Protein AF-A0A5N5M4X2-F1 (afdb_monomer_lite)

pLDDT: mean 76.55, std 16.46, range [36.75, 93.38]

Foldseek 3Di:
DDDDDPPPPPPPPLVAPPAKKFWDWFQAPVRDIFTWIWHPPDALVCQFPPHLTHTFTDPDDFPDWTAGSVRWIWTWDDVVHWIAIDTPVRHGYWTKDFDWDFSPPHRRDITGIITD

Radius of gyration: 17.81 Å; chains: 1; bounding box: 59×24×52 Å

Secondary structure (DSSP, 8-state):
-----------------SSPEEEEEEE-TTS-EEEEEEETT--HHHHHTTSTT--EEESSSTT-EEE-TTS-EEEEE-TTSS-EEEETTS-EEEEEEEEEEEETTSTTEEEEEEE-

Sequence (116 aa):
MKTAFLVALGACLSGQVLGTIAVGRIEAFNGKTYSAAWLDNLNGNQLCNGQSGAPADWGPGCNTKFKLSNGHEYILRGCGGNLYIENGDGSYNSPCRPASDNINGYCGIHREYICY

Structure (mmCIF, N/CA/C/O backbone):
data_AF-A0A5N5M4X2-F1
#
_entry.id   AF-A0A5N5M4X2-F1
#
loop_
_atom_site.group_PDB
_atom_site.id
_atom_site.type_symbol
_atom_site.label_atom_id
_atom_site.label_alt_id
_atom_site.label_comp_id
_atom_site.label_asym_id
_atom_site.label_entity_id
_atom_site.label_seq_id
_atom_site.pdbx_PDB_ins_code
_atom_site.Cartn_x
_atom_site.Cartn_y
_atom_site.Cartn_z
_atom_site.occupancy
_atom_site.B_iso_or_equiv
_atom_site.auth_seq_id
_atom_site.auth_comp_id
_atom_site.auth_asym_id
_atom_site.auth_atom_id
_atom_site.pdbx_PDB_model_num
ATOM 1 N N . MET A 1 1 ? -45.342 -12.527 36.074 1.00 37.44 1 MET A N 1
ATOM 2 C CA . MET A 1 1 ? -44.616 -11.580 35.201 1.00 37.44 1 MET A CA 1
ATOM 3 C C . MET A 1 1 ? -43.209 -12.124 35.002 1.00 37.44 1 MET A C 1
ATOM 5 O O . MET A 1 1 ? -42.515 -12.295 35.992 1.00 37.44 1 MET A O 1
ATOM 9 N N . LYS A 1 2 ? -42.830 -12.515 33.779 1.00 36.75 2 LYS A N 1
ATOM 10 C CA . LYS A 1 2 ? -41.471 -12.986 33.456 1.00 36.75 2 LYS A CA 1
ATOM 11 C C . LYS A 1 2 ? -40.767 -11.876 32.681 1.00 36.75 2 LYS A C 1
ATOM 13 O O . LYS A 1 2 ? -41.157 -11.576 31.558 1.00 36.75 2 LYS A O 1
ATOM 18 N N . THR A 1 3 ? -39.792 -11.243 33.316 1.00 42.88 3 THR A N 1
ATOM 19 C CA . THR A 1 3 ? -38.969 -10.175 32.746 1.00 42.88 3 THR A CA 1
ATOM 20 C C . THR A 1 3 ? -37.992 -10.793 31.748 1.00 42.88 3 THR A C 1
ATOM 22 O O . THR A 1 3 ? -37.139 -11.589 32.133 1.00 42.88 3 THR A O 1
ATOM 25 N N . ALA A 1 4 ? -38.137 -10.470 30.465 1.00 44.28 4 ALA A N 1
ATOM 26 C CA . ALA A 1 4 ? -37.168 -10.842 29.443 1.00 44.28 4 ALA A CA 1
ATOM 27 C C . ALA A 1 4 ? -36.026 -9.814 29.449 1.00 44.28 4 ALA A C 1
ATOM 29 O O . ALA A 1 4 ? -36.234 -8.645 29.132 1.00 44.28 4 ALA A O 1
ATOM 30 N N . PHE A 1 5 ? -34.829 -10.250 29.840 1.00 41.53 5 PHE A N 1
ATOM 31 C CA . PHE A 1 5 ? -33.592 -9.496 29.658 1.00 41.53 5 PHE A CA 1
ATOM 32 C C . PHE A 1 5 ? -33.176 -9.619 28.186 1.00 41.53 5 PHE A C 1
ATOM 34 O O . PHE A 1 5 ? -32.703 -10.666 27.750 1.00 41.53 5 PHE A O 1
ATOM 41 N N . LEU A 1 6 ? -33.390 -8.560 27.406 1.00 43.88 6 LEU A N 1
ATOM 42 C CA . LEU A 1 6 ? -32.820 -8.419 26.068 1.00 43.88 6 LEU A CA 1
ATOM 43 C C . LEU A 1 6 ? -31.354 -8.005 26.221 1.00 43.88 6 LEU A C 1
ATOM 45 O O . LEU A 1 6 ? -31.044 -6.831 26.402 1.00 43.88 6 LEU A O 1
ATOM 49 N N . VAL A 1 7 ? -30.447 -8.979 26.170 1.00 49.91 7 VAL A N 1
ATOM 50 C CA . VAL A 1 7 ? -29.024 -8.707 25.953 1.00 49.91 7 VAL A CA 1
ATOM 51 C C . VAL A 1 7 ? -28.862 -8.398 24.469 1.00 49.91 7 VAL A C 1
ATOM 53 O O . VAL A 1 7 ? -28.831 -9.299 23.633 1.00 49.91 7 VAL A O 1
ATOM 56 N N . ALA A 1 8 ? -28.806 -7.111 24.135 1.00 51.50 8 ALA A N 1
ATOM 57 C CA . ALA A 1 8 ? -28.350 -6.676 22.827 1.00 51.50 8 ALA A CA 1
ATOM 58 C C . ALA A 1 8 ? -26.856 -7.014 22.716 1.00 51.50 8 ALA A C 1
ATOM 60 O O . ALA A 1 8 ? -26.005 -6.283 23.222 1.00 51.50 8 ALA A O 1
ATOM 61 N N . LEU A 1 9 ? -26.533 -8.143 22.076 1.00 44.66 9 LEU A N 1
ATOM 62 C CA . LEU A 1 9 ? -25.207 -8.349 21.506 1.00 44.66 9 LEU A CA 1
ATOM 63 C C . LEU A 1 9 ? -25.036 -7.305 20.401 1.00 44.66 9 LEU A C 1
ATOM 65 O O . LEU A 1 9 ? -25.465 -7.504 19.266 1.00 44.66 9 LEU A O 1
ATOM 69 N N . GLY A 1 10 ? -24.444 -6.165 20.755 1.00 43.09 10 GLY A N 1
ATOM 70 C CA . GLY A 1 10 ? -23.874 -5.249 19.782 1.00 43.09 10 GLY A CA 1
ATOM 71 C C . GLY A 1 10 ? -22.801 -6.012 19.022 1.00 43.09 10 GLY A C 1
ATOM 72 O O . GLY A 1 10 ? -21.734 -6.290 19.562 1.00 43.09 10 GLY A O 1
ATOM 73 N N . ALA A 1 11 ? -23.124 -6.416 17.796 1.00 47.62 11 ALA A N 1
ATOM 74 C CA . ALA A 1 11 ? -22.157 -6.968 16.874 1.00 47.62 11 ALA A CA 1
ATOM 75 C C . ALA A 1 11 ? -21.031 -5.940 16.724 1.00 47.62 11 ALA A C 1
ATOM 77 O O . ALA A 1 11 ? -21.247 -4.853 16.185 1.00 47.62 11 ALA A O 1
ATOM 78 N N . CYS A 1 12 ? -19.837 -6.275 17.215 1.00 42.69 12 CYS A N 1
ATOM 79 C CA . CYS A 1 12 ? -18.616 -5.673 16.713 1.00 42.69 12 CYS A CA 1
ATOM 80 C C . CYS A 1 12 ? -18.611 -5.937 15.208 1.00 42.69 12 CYS A C 1
ATOM 82 O O . CYS A 1 12 ? -18.235 -7.018 14.760 1.00 42.69 12 CYS A O 1
ATOM 84 N N . LEU A 1 13 ? -19.061 -4.956 14.430 1.00 44.09 13 LEU A N 1
ATOM 85 C CA . LEU A 1 13 ? -18.706 -4.817 13.029 1.00 44.09 13 LEU A CA 1
ATOM 86 C C . LEU A 1 13 ? -17.208 -4.503 13.013 1.00 44.09 13 LEU A C 1
ATOM 88 O O . LEU A 1 13 ? -16.799 -3.367 12.802 1.00 44.09 13 LEU A O 1
ATOM 92 N N . SER A 1 14 ? -16.380 -5.502 13.333 1.00 47.53 14 SER A N 1
ATOM 93 C CA . SER A 1 14 ? -14.969 -5.484 12.988 1.00 47.53 14 SER A CA 1
ATOM 94 C C . SER A 1 14 ? -14.952 -5.322 11.478 1.00 47.53 14 SER A C 1
ATOM 96 O O . SER A 1 14 ? -15.373 -6.244 10.773 1.00 47.53 14 SER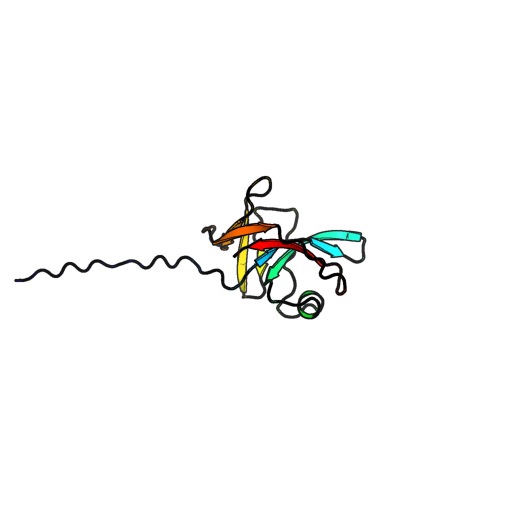 A O 1
ATOM 98 N N . GLY A 1 15 ? -14.604 -4.121 11.009 1.00 47.19 15 GLY A N 1
ATOM 99 C CA . GLY A 1 15 ? -14.515 -3.802 9.592 1.00 47.19 15 GLY A CA 1
ATOM 100 C C . GLY A 1 15 ? -13.675 -4.878 8.932 1.00 47.19 15 GLY A C 1
ATOM 101 O O . GLY A 1 15 ? -12.476 -4.965 9.175 1.00 47.19 15 GLY A O 1
ATOM 102 N N . GLN A 1 16 ? -14.339 -5.773 8.204 1.00 49.19 16 GLN A N 1
ATOM 103 C CA . GLN A 1 16 ? -13.665 -6.880 7.560 1.00 49.19 16 GLN A CA 1
ATOM 104 C C . GLN A 1 16 ? -12.722 -6.290 6.518 1.00 49.19 16 GLN A C 1
ATOM 106 O O . GLN A 1 16 ? -13.086 -5.364 5.790 1.00 49.19 16 GLN A O 1
ATOM 111 N N . VAL A 1 17 ? -11.518 -6.846 6.438 1.00 52.12 17 VAL A N 1
ATOM 112 C CA . VAL A 1 17 ? -10.631 -6.664 5.297 1.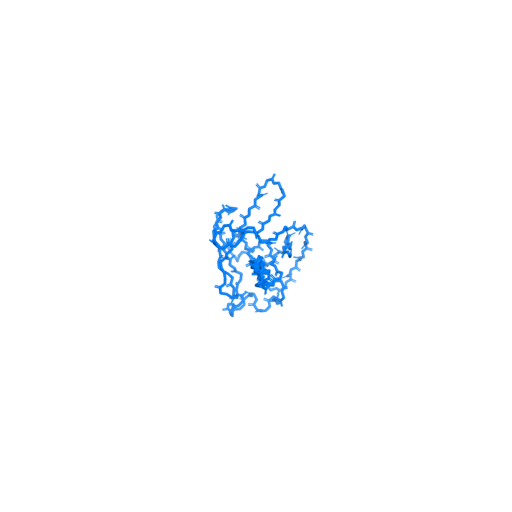00 52.12 17 VAL A CA 1
ATOM 113 C C . VAL A 1 17 ? -11.435 -7.018 4.042 1.00 52.12 17 VAL A C 1
ATOM 115 O O . VAL A 1 17 ? -11.729 -8.185 3.792 1.00 52.12 17 VAL A O 1
ATOM 118 N N . LEU A 1 18 ? -11.826 -6.016 3.249 1.00 66.00 18 LEU A N 1
ATOM 119 C CA . LEU A 1 18 ? -12.560 -6.227 1.990 1.00 66.00 18 LEU A CA 1
ATOM 120 C C . LEU A 1 18 ? -11.673 -6.826 0.877 1.00 66.00 18 LEU A C 1
ATOM 122 O O . LEU A 1 18 ? -12.115 -6.982 -0.258 1.00 66.00 18 LEU A O 1
ATOM 126 N N . GLY A 1 19 ? -10.424 -7.160 1.202 1.00 76.94 19 GLY A N 1
ATOM 127 C CA . GLY A 1 19 ? -9.456 -7.859 0.364 1.00 76.94 19 GLY A CA 1
ATOM 128 C C . GLY A 1 19 ? -8.041 -7.689 0.918 1.00 76.94 19 GLY A C 1
ATOM 129 O O . GLY A 1 19 ? -7.746 -6.665 1.527 1.00 76.94 19 GLY A O 1
ATOM 130 N N . THR A 1 20 ? -7.169 -8.681 0.723 1.00 90.44 20 THR A N 1
ATOM 131 C CA . THR A 1 20 ? -5.754 -8.589 1.116 1.00 90.44 20 THR A CA 1
ATOM 132 C C . THR A 1 20 ? -5.106 -7.375 0.454 1.00 90.44 20 THR A C 1
ATOM 134 O O . THR A 1 20 ? -5.229 -7.186 -0.757 1.00 90.44 20 THR A O 1
ATOM 137 N N . ILE A 1 21 ? -4.421 -6.553 1.246 1.00 90.69 21 ILE A N 1
ATOM 138 C CA . ILE A 1 21 ? -3.756 -5.339 0.768 1.00 90.69 21 ILE A CA 1
ATOM 139 C C . ILE A 1 21 ? -2.273 -5.643 0.603 1.00 90.69 21 ILE A C 1
ATOM 141 O O . ILE A 1 21 ? -1.605 -6.038 1.557 1.00 90.69 21 ILE A O 1
ATOM 145 N N . ALA A 1 22 ? -1.758 -5.447 -0.601 1.00 91.38 22 ALA A N 1
ATOM 146 C CA . ALA A 1 22 ? -0.335 -5.478 -0.879 1.00 91.38 22 ALA A CA 1
ATOM 147 C C . ALA A 1 22 ? 0.259 -4.087 -0.655 1.00 91.38 22 ALA A C 1
ATOM 149 O O . ALA A 1 22 ? -0.331 -3.089 -1.061 1.00 91.38 22 ALA A O 1
ATOM 150 N N . VAL A 1 23 ? 1.431 -4.031 -0.028 1.00 90.38 23 VAL A N 1
ATOM 151 C CA . VAL A 1 23 ? 2.208 -2.805 0.180 1.00 90.38 23 VAL A CA 1
ATOM 152 C C . VAL A 1 23 ? 3.591 -3.012 -0.413 1.00 90.38 23 VAL A C 1
ATOM 154 O O . VAL A 1 23 ? 4.204 -4.071 -0.249 1.00 90.38 23 VAL A O 1
ATOM 157 N N . GLY A 1 24 ? 4.105 -1.994 -1.085 1.00 89.69 24 GLY A N 1
ATOM 158 C CA . GLY A 1 24 ? 5.453 -2.027 -1.617 1.00 89.69 24 GLY A CA 1
ATOM 159 C C . GLY A 1 24 ? 5.811 -0.734 -2.318 1.00 89.69 24 GLY A C 1
ATOM 160 O O . GLY A 1 24 ? 5.507 0.356 -1.824 1.00 89.69 24 GLY A O 1
ATOM 161 N 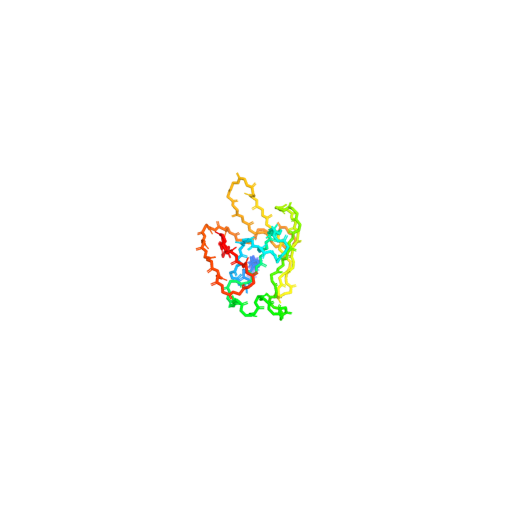N . ARG A 1 25 ? 6.471 -0.858 -3.467 1.00 87.44 25 ARG A N 1
ATOM 162 C CA . ARG A 1 25 ? 7.023 0.278 -4.198 1.00 87.44 25 ARG A CA 1
ATOM 163 C C . ARG A 1 25 ? 6.862 0.166 -5.707 1.00 87.44 25 ARG A C 1
ATOM 165 O O . ARG A 1 25 ? 6.770 -0.931 -6.251 1.00 87.44 25 ARG A O 1
ATOM 172 N N . ILE A 1 26 ? 6.872 1.317 -6.366 1.00 84.62 26 ILE A N 1
ATOM 173 C CA . ILE A 1 26 ? 6.795 1.464 -7.819 1.00 84.62 26 ILE A CA 1
ATOM 174 C C . ILE A 1 26 ? 8.011 2.245 -8.291 1.00 84.62 26 ILE A C 1
ATOM 176 O O . ILE A 1 26 ? 8.248 3.360 -7.827 1.00 84.62 26 ILE A O 1
ATOM 180 N N . GLU A 1 27 ? 8.768 1.665 -9.211 1.00 84.69 27 GLU A N 1
ATOM 181 C CA . GLU A 1 27 ? 9.881 2.295 -9.911 1.00 84.69 27 GLU A CA 1
ATOM 182 C C . GLU A 1 27 ? 9.359 2.936 -11.203 1.00 84.69 27 GLU A C 1
ATOM 184 O O . GLU A 1 27 ? 9.030 2.265 -12.180 1.00 84.69 27 GLU A O 1
ATOM 189 N N . ALA A 1 28 ? 9.242 4.263 -11.202 1.00 75.94 28 ALA A N 1
ATOM 190 C CA . ALA A 1 28 ? 8.786 5.019 -12.358 1.00 75.94 28 ALA A CA 1
ATOM 191 C C . ALA A 1 28 ? 9.886 5.147 -13.426 1.00 75.94 28 ALA A C 1
ATOM 193 O O . ALA A 1 28 ? 11.081 5.134 -13.133 1.00 75.94 28 ALA A O 1
ATOM 194 N N . PHE A 1 29 ? 9.480 5.390 -14.678 1.00 70.12 29 PHE A N 1
ATOM 195 C CA . PHE A 1 29 ? 10.381 5.531 -15.836 1.00 70.12 29 PHE A CA 1
ATOM 196 C C . PHE A 1 29 ? 11.441 6.641 -15.711 1.00 70.12 29 PHE A C 1
ATOM 198 O O . PHE A 1 29 ? 12.426 6.639 -16.442 1.00 70.12 29 PHE A O 1
ATOM 205 N N . ASN A 1 30 ? 11.259 7.594 -14.795 1.00 75.94 30 ASN A N 1
ATOM 206 C CA . ASN A 1 30 ? 12.232 8.646 -14.491 1.00 75.94 30 ASN A CA 1
ATOM 207 C C . ASN A 1 30 ? 13.254 8.239 -13.406 1.00 75.94 30 ASN A C 1
ATOM 209 O O . ASN A 1 30 ? 13.985 9.099 -12.916 1.00 75.94 30 ASN A O 1
ATOM 213 N N . GLY A 1 31 ? 13.273 6.964 -12.999 1.00 74.94 31 GLY A N 1
ATOM 214 C CA . GLY A 1 31 ? 14.143 6.427 -11.951 1.00 74.94 31 GLY A CA 1
ATOM 215 C C . GLY A 1 31 ? 13.705 6.768 -10.524 1.00 74.94 31 GLY A C 1
ATOM 216 O O . GLY A 1 31 ? 14.443 6.483 -9.584 1.00 74.94 31 GLY A O 1
ATOM 217 N N . LYS A 1 32 ? 12.536 7.395 -10.332 1.00 81.00 32 LYS A N 1
ATOM 218 C CA . LYS A 1 32 ? 11.993 7.667 -8.995 1.00 81.00 32 LYS A CA 1
ATOM 219 C C . LYS A 1 32 ? 11.217 6.468 -8.474 1.00 81.00 32 LYS A C 1
ATOM 221 O O . LYS A 1 32 ? 10.446 5.855 -9.206 1.00 81.00 32 LYS A O 1
ATOM 226 N N . THR A 1 33 ? 11.367 6.207 -7.183 1.00 82.38 33 THR A N 1
ATOM 227 C CA . THR A 1 33 ? 10.633 5.159 -6.478 1.00 82.38 33 THR A CA 1
ATOM 228 C C . THR A 1 33 ? 9.579 5.775 -5.565 1.00 82.38 33 THR A C 1
ATOM 230 O O . THR A 1 33 ? 9.872 6.720 -4.830 1.00 82.38 33 THR A O 1
ATOM 233 N N . TYR A 1 34 ? 8.371 5.220 -5.589 1.00 80.69 34 TYR A N 1
ATOM 234 C CA . TYR A 1 34 ? 7.239 5.647 -4.766 1.00 80.69 34 TYR A CA 1
ATOM 235 C C . TYR A 1 34 ? 6.732 4.482 -3.929 1.00 80.69 34 TYR A C 1
ATOM 237 O O . TYR A 1 34 ? 6.717 3.355 -4.415 1.00 80.69 34 TYR A O 1
ATOM 245 N N . SER A 1 35 ? 6.298 4.742 -2.697 1.00 85.94 35 SER A N 1
ATOM 246 C CA . SER A 1 35 ? 5.534 3.759 -1.926 1.00 85.94 35 SER A CA 1
ATOM 247 C C . SER A 1 35 ? 4.117 3.655 -2.479 1.00 85.94 35 SER A C 1
ATOM 249 O O . SER A 1 35 ? 3.523 4.663 -2.863 1.00 85.94 35 SER A O 1
ATOM 251 N N . ALA A 1 36 ? 3.578 2.441 -2.509 1.00 87.62 36 ALA A N 1
ATOM 252 C CA . ALA A 1 36 ? 2.232 2.201 -3.001 1.00 87.62 36 ALA A CA 1
ATOM 253 C C . ALA A 1 36 ? 1.550 1.028 -2.292 1.00 87.62 36 ALA A C 1
ATOM 255 O O . ALA A 1 36 ? 2.215 0.141 -1.747 1.00 87.62 36 ALA A O 1
ATOM 256 N N . ALA A 1 37 ? 0.218 1.000 -2.368 1.00 89.69 37 ALA A N 1
ATOM 257 C CA . ALA A 1 37 ? -0.590 -0.174 -2.050 1.00 89.69 37 ALA A CA 1
ATOM 258 C C . ALA A 1 37 ? -1.643 -0.435 -3.111 1.00 89.69 37 ALA A C 1
ATOM 260 O O . ALA A 1 37 ? -2.094 0.460 -3.824 1.00 89.69 37 ALA A O 1
ATOM 261 N N . TRP A 1 38 ? -2.055 -1.691 -3.173 1.00 89.44 38 TRP A N 1
ATOM 262 C CA . TRP A 1 38 ? -3.092 -2.180 -4.061 1.00 89.44 38 TRP A CA 1
ATOM 263 C C . TRP A 1 38 ? -3.791 -3.380 -3.423 1.00 89.44 38 TRP A C 1
ATOM 265 O O . TRP A 1 38 ? -3.346 -3.918 -2.409 1.00 89.44 38 TRP A O 1
ATOM 275 N N . LEU A 1 39 ? -4.903 -3.806 -4.015 1.00 89.00 39 LEU A N 1
ATOM 276 C CA . LEU A 1 39 ? -5.516 -5.078 -3.645 1.00 89.00 39 LEU A CA 1
ATOM 277 C C . LEU A 1 39 ? -4.688 -6.218 -4.247 1.00 89.00 39 LEU A C 1
ATOM 279 O O . LEU A 1 39 ? -4.450 -6.238 -5.452 1.00 89.00 39 LEU A O 1
ATOM 283 N N . ASP A 1 40 ? -4.264 -7.168 -3.419 1.00 88.19 40 ASP A N 1
ATOM 284 C CA . ASP A 1 40 ? -3.322 -8.234 -3.791 1.00 88.19 40 ASP A CA 1
ATOM 285 C C . ASP A 1 40 ? -3.878 -9.201 -4.854 1.00 88.19 40 ASP A C 1
ATOM 287 O O . ASP A 1 40 ? -3.129 -9.901 -5.526 1.00 88.19 40 ASP A O 1
ATOM 291 N N . ASN A 1 41 ? -5.198 -9.214 -5.060 1.00 85.12 41 ASN A N 1
ATOM 292 C CA . ASN A 1 41 ? -5.850 -10.010 -6.100 1.00 85.12 41 ASN A CA 1
ATOM 293 C C . ASN A 1 41 ? -5.742 -9.403 -7.514 1.00 85.12 41 ASN A C 1
ATOM 295 O O . ASN A 1 41 ? -6.255 -9.996 -8.466 1.00 85.12 41 ASN A O 1
ATOM 299 N N . LEU A 1 42 ? -5.130 -8.225 -7.663 1.00 82.81 42 LEU A N 1
ATOM 300 C CA . 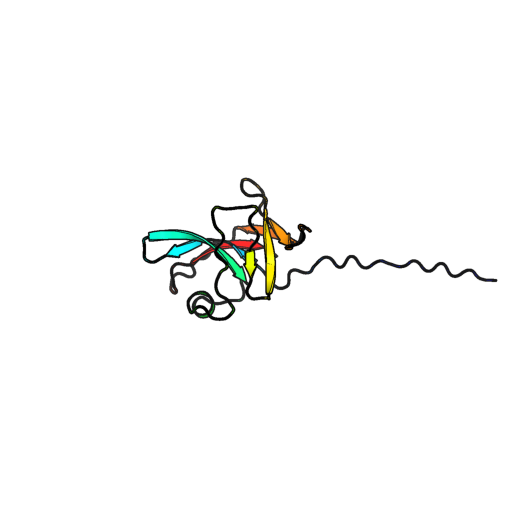LEU A 1 42 ? -4.922 -7.564 -8.950 1.00 82.81 42 LEU A CA 1
ATOM 301 C C . LEU A 1 42 ? -3.614 -8.022 -9.601 1.00 82.81 42 LEU A C 1
ATOM 303 O O . LEU A 1 42 ? -2.564 -8.065 -8.965 1.00 82.81 42 LEU A O 1
ATOM 307 N N . ASN A 1 43 ? -3.661 -8.317 -10.901 1.00 79.50 43 ASN A N 1
ATOM 308 C CA . ASN A 1 43 ? -2.472 -8.659 -11.681 1.00 79.50 43 ASN A CA 1
ATOM 309 C C . ASN A 1 43 ? -1.750 -7.414 -12.230 1.00 79.50 43 ASN A C 1
ATOM 311 O O . ASN A 1 43 ? -2.316 -6.321 -12.296 1.00 79.50 43 ASN A O 1
ATOM 315 N N . GLY A 1 44 ? -0.510 -7.591 -12.702 1.00 76.38 44 GLY A N 1
ATOM 316 C CA . GLY A 1 44 ? 0.315 -6.493 -13.222 1.00 76.38 44 GLY A CA 1
ATOM 317 C C . GLY A 1 44 ? -0.358 -5.667 -14.327 1.00 76.38 44 GLY A C 1
ATOM 318 O O . GLY A 1 44 ? -0.251 -4.447 -14.333 1.00 76.38 44 GLY A O 1
ATOM 319 N N . ASN A 1 45 ? -1.139 -6.288 -15.214 1.00 77.56 45 ASN A N 1
ATOM 320 C CA . ASN A 1 45 ? -1.853 -5.566 -16.270 1.00 77.56 45 ASN A CA 1
ATOM 321 C C . ASN A 1 45 ? -2.951 -4.639 -15.711 1.00 77.56 45 ASN A C 1
ATOM 323 O O . ASN A 1 45 ? -3.172 -3.551 -16.244 1.00 77.56 45 ASN A O 1
ATOM 327 N N . GLN A 1 46 ? -3.630 -5.054 -14.638 1.00 81.62 46 GLN A N 1
ATOM 328 C CA . GLN A 1 46 ? -4.642 -4.245 -13.948 1.00 81.62 46 GLN A CA 1
ATOM 329 C C . GLN A 1 46 ? -4.013 -3.083 -13.175 1.00 81.62 46 GLN A C 1
ATOM 331 O O . GLN A 1 46 ? -4.580 -1.992 -13.166 1.00 81.62 46 GLN A O 1
ATOM 336 N N . LEU A 1 47 ? -2.846 -3.309 -12.568 1.00 80.19 47 LEU A N 1
ATOM 337 C CA . LEU A 1 47 ? -2.114 -2.284 -11.824 1.00 80.19 47 LEU A CA 1
ATOM 338 C C . LEU A 1 47 ? -1.508 -1.221 -12.757 1.00 80.19 47 LEU A C 1
ATOM 340 O O . LEU A 1 47 ? -1.561 -0.033 -12.457 1.00 80.19 47 LEU A O 1
ATOM 344 N N . CYS A 1 48 ? -0.965 -1.631 -13.906 1.00 76.75 48 CYS A N 1
ATOM 345 C CA . CYS A 1 48 ? -0.165 -0.752 -14.765 1.00 76.75 48 CYS A CA 1
ATOM 346 C C . CYS A 1 48 ? -0.951 0.060 -15.793 1.00 76.75 48 CYS A C 1
ATOM 348 O O . CYS A 1 48 ? -0.501 1.128 -16.195 1.00 76.75 48 CYS A O 1
ATOM 350 N N . ASN A 1 49 ? -2.113 -0.421 -16.237 1.00 74.50 49 ASN A N 1
ATOM 351 C CA . ASN A 1 49 ? -2.874 0.254 -17.294 1.00 74.50 49 ASN A CA 1
ATOM 352 C C . ASN A 1 49 ? -3.909 1.255 -16.763 1.00 74.50 49 ASN A C 1
ATOM 354 O O . ASN A 1 49 ? -4.821 1.633 -17.497 1.00 74.50 49 ASN A O 1
ATOM 358 N N . GLY A 1 50 ? -3.810 1.658 -15.490 1.00 58.59 50 GLY A N 1
ATOM 359 C CA . GLY A 1 50 ? -4.670 2.699 -14.915 1.00 58.59 50 GLY A CA 1
ATOM 360 C C . GLY A 1 50 ? -6.166 2.366 -14.925 1.00 58.59 50 GLY A C 1
ATOM 361 O O . GLY A 1 50 ? -7.001 3.262 -14.833 1.00 58.59 50 GLY A O 1
ATOM 362 N N . GLN A 1 51 ? -6.523 1.085 -15.058 1.00 55.41 51 GLN A N 1
ATOM 363 C CA . GLN A 1 51 ? -7.886 0.617 -14.814 1.00 55.41 51 GLN A CA 1
ATOM 364 C C . GLN A 1 51 ? -8.202 0.802 -13.322 1.00 55.41 51 GLN A C 1
ATOM 366 O O . GLN A 1 51 ? -7.315 1.119 -12.532 1.00 55.41 51 GLN A O 1
ATOM 371 N N . SER A 1 52 ? -9.449 0.565 -12.915 1.00 54.81 52 SER A N 1
ATOM 372 C CA . SER A 1 52 ? -9.990 0.788 -11.563 1.00 54.81 52 SER A CA 1
ATOM 373 C C . SER A 1 52 ? -9.140 0.265 -10.395 1.00 54.81 52 SER A C 1
ATOM 375 O O . SER A 1 52 ? -9.462 0.596 -9.269 1.00 54.81 52 SER A O 1
ATOM 377 N N . GLY A 1 53 ? -8.106 -0.547 -10.654 1.00 57.31 53 GLY A N 1
ATOM 378 C CA . GLY A 1 53 ? -7.142 -1.162 -9.745 1.00 57.31 53 GLY A CA 1
ATOM 379 C C . GLY A 1 53 ? -5.766 -0.488 -9.615 1.00 57.31 53 GLY A C 1
ATOM 380 O O . GLY A 1 53 ? -4.888 -1.116 -9.035 1.00 57.31 53 GLY A O 1
ATOM 381 N N . ALA A 1 54 ? -5.539 0.713 -10.161 1.00 64.50 54 ALA A N 1
ATOM 382 C CA . ALA A 1 54 ? -4.235 1.383 -10.066 1.00 64.50 54 ALA A CA 1
ATOM 383 C C . ALA A 1 54 ? -3.724 1.429 -8.608 1.00 64.50 54 ALA A C 1
ATOM 385 O O . ALA A 1 54 ? -4.523 1.697 -7.701 1.00 64.50 54 ALA A O 1
ATOM 386 N N . PRO A 1 55 ? -2.424 1.170 -8.360 1.00 73.81 55 PRO A N 1
ATOM 387 C CA . PRO A 1 55 ? -1.864 1.335 -7.032 1.00 73.81 55 PRO A CA 1
ATOM 388 C C . PRO A 1 55 ? -2.106 2.754 -6.531 1.00 73.81 55 PRO A C 1
ATOM 390 O O . PRO A 1 55 ? -1.878 3.722 -7.258 1.00 73.81 55 PRO A O 1
ATOM 393 N N . ALA A 1 56 ? -2.546 2.872 -5.286 1.00 79.81 56 ALA A N 1
ATOM 394 C CA . ALA A 1 56 ? -2.579 4.158 -4.624 1.00 79.81 56 ALA A CA 1
ATOM 395 C C . ALA A 1 56 ? -1.139 4.522 -4.269 1.00 79.81 56 ALA A C 1
ATOM 397 O O . ALA A 1 56 ? -0.538 3.879 -3.403 1.00 79.81 56 ALA A O 1
ATOM 398 N N . ASP A 1 57 ? -0.585 5.521 -4.951 1.00 72.06 57 ASP A N 1
ATOM 399 C CA . ASP A 1 57 ? 0.627 6.174 -4.499 1.00 72.06 57 ASP A CA 1
ATOM 400 C C . ASP A 1 57 ? 0.273 7.044 -3.292 1.00 72.06 57 ASP A C 1
ATOM 402 O O . ASP A 1 57 ? -0.672 7.832 -3.298 1.00 72.06 57 ASP A O 1
ATOM 406 N N . TRP A 1 58 ? 1.021 6.895 -2.207 1.00 71.88 58 TRP A N 1
ATOM 407 C CA . TRP A 1 58 ? 1.030 7.932 -1.188 1.00 71.88 58 TRP A CA 1
ATOM 408 C C . TRP A 1 58 ? 2.437 8.494 -1.111 1.00 71.88 58 TRP A C 1
ATOM 410 O O . TRP A 1 58 ? 3.432 7.777 -1.245 1.00 71.88 58 TRP A O 1
ATOM 420 N N . GLY A 1 59 ? 2.504 9.816 -0.933 1.00 59.59 59 GLY A N 1
ATOM 421 C CA . GLY A 1 59 ? 3.736 10.538 -0.626 1.00 59.59 59 GLY A CA 1
ATOM 422 C C . GLY A 1 59 ? 4.432 9.985 0.630 1.00 59.59 59 GLY A C 1
ATOM 423 O O . GLY A 1 59 ? 4.067 8.933 1.132 1.00 59.59 59 GLY A O 1
ATOM 424 N N . PRO A 1 60 ? 5.458 10.656 1.167 1.00 49.75 60 PRO A N 1
ATOM 425 C CA . PRO A 1 60 ? 6.548 10.033 1.922 1.00 49.75 60 PRO A CA 1
ATOM 426 C C . PRO A 1 60 ? 6.097 9.271 3.186 1.00 49.75 60 PRO A C 1
ATOM 428 O O . PRO A 1 60 ? 6.159 9.783 4.300 1.00 49.75 60 PRO A O 1
ATOM 431 N N . GLY A 1 61 ? 5.726 8.002 3.016 1.00 67.12 61 GLY A N 1
ATOM 432 C CA . GLY A 1 61 ? 5.654 7.003 4.072 1.00 67.12 61 GLY A CA 1
ATOM 433 C C . GLY A 1 61 ? 4.385 6.978 4.929 1.00 67.12 61 GLY A C 1
ATOM 434 O O . GLY A 1 61 ? 3.337 7.537 4.603 1.00 67.12 61 GLY A O 1
ATOM 435 N N . CYS A 1 62 ? 4.506 6.211 6.016 1.00 80.06 62 CYS A N 1
ATOM 436 C CA . CYS A 1 62 ? 3.462 5.898 6.993 1.00 80.06 62 CYS A CA 1
ATOM 437 C C . CYS A 1 62 ? 2.604 7.082 7.435 1.00 80.06 62 CYS A C 1
ATOM 439 O O . CYS A 1 62 ? 3.035 8.230 7.425 1.00 80.06 62 CYS A O 1
ATOM 441 N N . ASN A 1 63 ? 1.446 6.754 8.008 1.00 85.88 63 ASN A N 1
ATOM 442 C CA . ASN A 1 63 ? 0.486 7.686 8.600 1.00 85.88 63 ASN A CA 1
ATOM 443 C C . ASN A 1 63 ? -0.224 8.587 7.581 1.00 85.88 63 ASN A C 1
ATOM 445 O O . ASN A 1 63 ? -0.912 9.528 7.972 1.00 85.88 63 ASN A O 1
ATOM 449 N N . THR A 1 64 ? -0.094 8.279 6.293 1.00 84.44 64 THR A N 1
ATOM 450 C CA . THR A 1 64 ? -0.823 8.949 5.217 1.00 84.44 64 THR A CA 1
ATOM 451 C C . THR A 1 64 ? -2.034 8.107 4.834 1.00 84.44 64 THR A C 1
ATOM 453 O O . THR A 1 64 ? -1.925 6.889 4.679 1.00 84.44 64 THR A O 1
ATOM 456 N N . LYS A 1 65 ? -3.195 8.757 4.701 1.00 88.19 65 LYS A N 1
ATOM 457 C CA . LYS A 1 65 ? -4.398 8.122 4.158 1.00 88.19 65 LYS A CA 1
ATOM 458 C C . LYS A 1 65 ? -4.224 7.869 2.668 1.00 88.19 65 LYS A C 1
ATOM 460 O O . LYS A 1 65 ? -3.784 8.758 1.944 1.00 88.19 65 LYS A O 1
ATOM 465 N N . PHE A 1 66 ? -4.640 6.699 2.213 1.00 86.94 66 PHE A N 1
ATOM 466 C CA . PHE A 1 66 ? -4.723 6.366 0.798 1.00 86.94 66 PHE A CA 1
ATOM 467 C C . PHE A 1 66 ? -6.045 5.665 0.504 1.00 86.94 66 PHE A C 1
ATOM 469 O O . PHE A 1 66 ? -6.611 4.990 1.365 1.00 86.94 66 PHE A O 1
ATOM 476 N N . LYS A 1 67 ? -6.552 5.838 -0.715 1.00 88.69 67 LYS A N 1
ATOM 477 C CA . LYS A 1 67 ? -7.808 5.238 -1.159 1.00 88.69 67 LYS A CA 1
ATOM 478 C C . LYS A 1 67 ? -7.521 4.157 -2.185 1.00 88.69 67 LYS A C 1
ATOM 480 O O . LYS A 1 67 ? -6.873 4.432 -3.189 1.00 88.69 67 LYS A O 1
ATOM 485 N N . LEU A 1 68 ? -8.015 2.949 -1.941 1.00 88.06 68 LEU A N 1
ATOM 486 C CA . LEU A 1 68 ? -7.866 1.842 -2.878 1.00 88.06 68 LEU A CA 1
ATOM 487 C C . LEU A 1 68 ? -9.024 1.786 -3.877 1.00 88.06 68 LEU A C 1
ATOM 489 O O . LEU A 1 68 ? -10.079 2.403 -3.722 1.00 88.06 68 LEU A O 1
ATOM 493 N N . SER A 1 69 ? -8.809 0.970 -4.900 1.00 85.94 69 SER A N 1
ATOM 494 C CA . SER A 1 69 ? -9.742 0.629 -5.974 1.00 85.94 69 SER A CA 1
ATOM 495 C C . S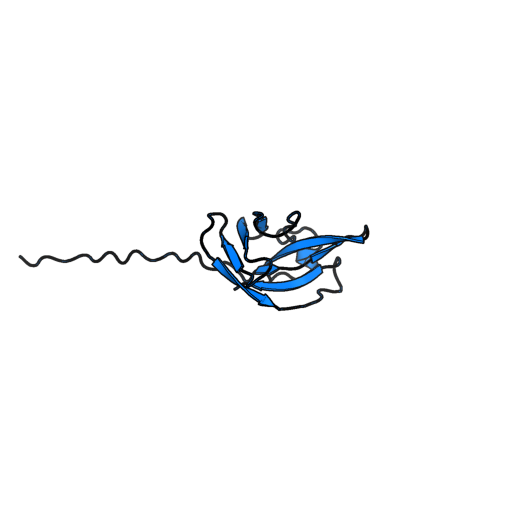ER A 1 69 ? -11.108 0.113 -5.522 1.00 85.94 69 SER A C 1
ATOM 497 O O . SER A 1 69 ? -12.101 0.299 -6.222 1.00 85.94 69 SER A O 1
ATOM 499 N N . ASN A 1 70 ? -11.185 -0.498 -4.338 1.00 85.50 70 ASN A N 1
ATOM 500 C CA . ASN A 1 70 ? -12.446 -0.918 -3.722 1.00 85.50 70 ASN A CA 1
ATOM 501 C C . ASN A 1 70 ? -13.291 0.257 -3.190 1.00 85.50 70 ASN A C 1
ATOM 503 O O . ASN A 1 70 ? -14.387 0.034 -2.688 1.00 85.50 70 ASN A O 1
ATOM 507 N N . GLY A 1 71 ? -12.804 1.497 -3.281 1.00 86.88 71 GLY A N 1
ATOM 508 C CA . GLY A 1 71 ? -13.513 2.690 -2.827 1.00 86.88 71 GLY A CA 1
ATOM 509 C C . GLY A 1 71 ? -13.300 3.030 -1.352 1.00 86.88 71 GLY A C 1
ATOM 510 O O . GLY A 1 71 ? -13.845 4.038 -0.898 1.00 86.88 71 GLY A O 1
ATOM 511 N N . HIS A 1 72 ? -12.493 2.254 -0.626 1.00 87.81 72 HIS A N 1
ATOM 512 C CA . HIS A 1 72 ? -12.234 2.445 0.798 1.00 87.81 72 HIS A CA 1
ATOM 513 C C . HIS A 1 72 ? -10.905 3.158 1.052 1.00 87.81 72 HIS A C 1
ATOM 515 O O . HIS A 1 72 ? -9.944 3.030 0.290 1.00 87.81 72 HIS A O 1
ATOM 521 N N . GLU A 1 73 ? -10.876 3.926 2.140 1.00 90.19 73 GLU A N 1
ATOM 522 C CA . GLU A 1 73 ? -9.676 4.587 2.642 1.00 90.19 73 GLU A CA 1
ATOM 523 C C . GLU A 1 73 ? -8.995 3.741 3.714 1.00 90.19 73 GLU A C 1
ATOM 525 O O . GLU A 1 73 ? -9.659 3.103 4.536 1.00 90.19 73 GLU A O 1
ATOM 530 N N . TYR A 1 74 ? -7.670 3.804 3.728 1.00 90.06 74 TYR A N 1
ATOM 531 C CA . TYR A 1 74 ? -6.800 3.070 4.633 1.00 90.06 74 TYR A CA 1
ATOM 532 C C . TYR A 1 74 ? -5.634 3.944 5.078 1.00 90.06 74 TYR A C 1
ATOM 534 O O . TYR A 1 74 ? -5.315 4.953 4.444 1.00 90.06 74 TYR A O 1
ATOM 542 N N . ILE A 1 75 ? -4.984 3.548 6.167 1.00 91.25 75 ILE A N 1
ATOM 543 C CA . ILE A 1 75 ? -3.781 4.195 6.686 1.00 91.25 75 ILE A CA 1
ATOM 544 C C . ILE A 1 75 ? -2.754 3.113 6.993 1.00 91.25 75 ILE A C 1
ATOM 546 O O . ILE A 1 75 ? -3.041 2.181 7.741 1.00 91.25 75 ILE A O 1
ATOM 550 N N . LEU A 1 76 ? -1.542 3.249 6.456 1.00 90.69 76 LEU A N 1
ATOM 551 C CA . LEU A 1 76 ? -0.421 2.396 6.847 1.00 90.69 76 LEU A CA 1
ATOM 552 C C . LEU A 1 76 ? 0.202 2.921 8.142 1.00 90.69 76 LEU A C 1
ATOM 554 O O . LEU A 1 76 ? 0.530 4.107 8.242 1.00 90.69 76 LEU A O 1
ATOM 558 N N . ARG A 1 77 ? 0.392 2.040 9.122 1.00 91.69 77 ARG A N 1
ATOM 559 C CA . ARG A 1 77 ? 0.925 2.349 10.453 1.00 91.69 77 ARG A CA 1
ATOM 560 C C . ARG A 1 77 ? 2.051 1.403 10.843 1.00 91.69 77 ARG A C 1
ATOM 562 O O . ARG A 1 77 ? 2.275 0.374 10.212 1.00 91.69 77 ARG A O 1
ATOM 569 N N . GLY A 1 78 ? 2.761 1.765 11.911 1.00 88.62 78 GLY A N 1
ATOM 570 C CA . GLY A 1 78 ? 3.807 0.918 12.484 1.00 88.62 78 GLY A CA 1
ATOM 571 C C . GLY A 1 78 ? 5.109 0.885 11.680 1.00 88.62 78 GLY A C 1
ATOM 572 O O . GLY A 1 78 ? 5.926 -0.010 11.879 1.00 88.62 78 GLY A O 1
ATOM 573 N N . CYS A 1 79 ? 5.340 1.852 10.785 1.00 85.06 79 CYS A N 1
ATOM 574 C CA . CYS A 1 79 ? 6.626 1.975 10.100 1.00 85.06 79 CYS A CA 1
ATOM 575 C C . CYS A 1 79 ? 7.755 2.188 11.118 1.00 85.06 79 CYS A C 1
ATOM 577 O O . CYS A 1 79 ? 7.656 3.052 11.987 1.00 85.06 79 CYS A O 1
ATOM 579 N N . GLY A 1 80 ? 8.818 1.389 11.003 1.00 79.50 80 GLY A N 1
ATOM 580 C CA . GLY A 1 80 ? 9.885 1.291 12.007 1.00 79.50 80 GLY A CA 1
ATOM 581 C C . GLY A 1 80 ? 9.683 0.167 13.033 1.00 79.50 80 GLY A C 1
ATOM 582 O O . GLY A 1 80 ? 10.542 -0.032 13.886 1.00 79.50 80 GLY A O 1
ATOM 583 N N . GLY A 1 81 ? 8.582 -0.584 12.940 1.00 86.19 81 GLY A N 1
ATOM 584 C CA . GLY A 1 81 ? 8.291 -1.757 13.761 1.00 86.19 81 GLY A CA 1
ATOM 585 C C . GLY A 1 81 ? 7.342 -2.719 13.044 1.00 86.19 81 GLY A C 1
ATOM 586 O O . GLY A 1 81 ? 7.504 -2.991 11.854 1.00 86.19 81 GLY A O 1
ATOM 587 N N . ASN A 1 82 ? 6.348 -3.238 13.768 1.00 89.00 82 ASN A N 1
ATOM 588 C CA . ASN A 1 82 ? 5.325 -4.106 13.187 1.00 89.00 82 ASN A CA 1
ATOM 589 C C . ASN A 1 82 ? 4.356 -3.277 12.337 1.00 89.00 82 ASN A C 1
ATOM 591 O O . ASN A 1 82 ? 3.592 -2.482 12.881 1.00 89.00 82 ASN A O 1
ATOM 595 N N . LEU A 1 83 ? 4.385 -3.481 11.021 1.00 91.38 83 LEU A N 1
ATOM 596 C CA . LEU A 1 83 ? 3.486 -2.826 10.070 1.00 91.38 83 LEU A CA 1
ATOM 597 C C . LEU A 1 83 ? 2.051 -3.351 10.203 1.00 91.38 83 LEU A C 1
ATOM 599 O O . LEU A 1 83 ? 1.833 -4.551 10.372 1.00 91.38 83 LEU A O 1
ATOM 603 N N . TYR A 1 84 ? 1.075 -2.454 10.089 1.00 92.06 84 TYR A N 1
ATOM 604 C CA . TYR A 1 84 ? -0.353 -2.783 10.054 1.00 92.06 84 TYR A CA 1
ATOM 605 C C . TYR A 1 84 ? -1.151 -1.709 9.308 1.00 92.06 84 TYR A C 1
ATOM 607 O O . TYR A 1 84 ? -0.675 -0.592 9.097 1.00 92.06 84 TYR A O 1
ATOM 615 N N . ILE A 1 85 ? -2.373 -2.055 8.915 1.00 91.25 85 ILE A N 1
ATOM 616 C CA . ILE A 1 85 ? -3.339 -1.163 8.277 1.00 91.25 85 ILE A CA 1
ATOM 617 C C . ILE A 1 85 ? -4.426 -0.782 9.284 1.00 91.25 85 ILE A C 1
ATOM 619 O O . ILE A 1 85 ? -4.943 -1.630 10.014 1.00 91.25 85 ILE A O 1
ATOM 623 N N . GLU A 1 86 ? -4.796 0.493 9.281 1.00 92.44 86 GLU A N 1
ATOM 624 C CA . GLU A 1 86 ? -6.048 1.008 9.838 1.00 92.44 86 GLU A CA 1
ATOM 625 C C . GLU A 1 86 ? -7.020 1.346 8.703 1.00 92.44 86 GLU A C 1
ATOM 627 O O . GLU A 1 86 ? -6.615 1.640 7.574 1.00 92.44 86 GLU A O 1
ATOM 632 N N . ASN A 1 87 ? -8.313 1.352 9.008 1.00 89.88 87 ASN A N 1
ATOM 633 C CA . ASN A 1 87 ? -9.331 1.935 8.142 1.00 89.88 87 ASN A CA 1
ATOM 634 C C . ASN A 1 87 ? -9.199 3.469 8.111 1.00 89.88 87 ASN A C 1
ATOM 636 O O . ASN A 1 87 ? -8.550 4.078 8.961 1.00 89.88 87 ASN A O 1
ATOM 640 N N . GLY A 1 88 ? -9.856 4.128 7.154 1.00 86.50 88 GLY A N 1
ATOM 641 C CA . GLY A 1 88 ? -9.841 5.591 7.026 1.00 86.50 88 GLY A CA 1
ATOM 642 C C . GLY A 1 88 ? -10.370 6.355 8.250 1.00 86.50 88 GLY A C 1
ATOM 643 O O . GLY A 1 88 ? -10.051 7.532 8.420 1.00 86.50 88 GLY A O 1
ATOM 644 N N . ASP A 1 89 ? -11.135 5.708 9.128 1.00 87.69 89 ASP A N 1
ATOM 645 C CA . ASP A 1 89 ? -11.593 6.269 10.405 1.00 87.69 89 ASP A CA 1
ATOM 646 C C . ASP A 1 89 ? -10.584 6.089 11.562 1.00 87.69 89 ASP A C 1
ATOM 648 O O . ASP A 1 89 ? -10.823 6.584 12.661 1.00 87.69 89 ASP A O 1
ATOM 652 N N . GLY A 1 90 ? -9.447 5.429 11.315 1.00 87.31 90 GLY A N 1
ATOM 653 C CA . GLY A 1 90 ? -8.405 5.144 12.304 1.00 87.31 90 GLY A CA 1
ATOM 654 C C . GLY A 1 90 ? -8.646 3.880 13.133 1.00 87.31 90 GLY A C 1
ATOM 655 O O . GLY A 1 90 ? -7.845 3.570 14.011 1.00 87.31 90 GLY A O 1
ATOM 656 N N . SER A 1 91 ? -9.724 3.132 12.880 1.00 88.06 91 SER A N 1
ATOM 657 C CA . SER A 1 91 ? -9.917 1.825 13.509 1.00 88.06 91 SER A CA 1
ATOM 658 C C . SER A 1 91 ? -8.916 0.804 12.963 1.00 88.06 91 SER A C 1
ATOM 660 O O . SER A 1 91 ? -8.593 0.799 11.773 1.00 88.06 91 SER A O 1
ATOM 662 N N . TYR A 1 92 ? -8.420 -0.076 13.836 1.00 88.00 92 TYR A N 1
ATOM 663 C CA . TYR A 1 92 ? -7.528 -1.162 13.434 1.00 88.00 92 TYR A CA 1
ATOM 664 C C . TYR A 1 92 ? -8.195 -2.056 12.383 1.00 88.00 92 TYR A C 1
ATOM 666 O O . TYR A 1 92 ? -9.365 -2.416 12.529 1.00 88.00 92 TYR A O 1
ATOM 674 N N . ASN A 1 93 ? -7.431 -2.442 11.360 1.00 85.88 93 ASN A N 1
ATOM 675 C CA . ASN A 1 93 ? -7.885 -3.361 10.327 1.00 85.88 93 ASN A CA 1
ATOM 676 C C . ASN A 1 93 ? -7.101 -4.685 10.369 1.00 85.88 93 ASN A C 1
ATOM 678 O O . ASN A 1 93 ? -7.630 -5.695 10.830 1.00 85.88 93 ASN A O 1
ATOM 682 N N . SER A 1 94 ? -5.831 -4.681 9.955 1.00 88.56 94 SER A N 1
ATOM 683 C CA . SER A 1 94 ? -5.067 -5.921 9.731 1.00 88.56 94 SER A CA 1
ATOM 684 C C . SER A 1 94 ? -3.565 -5.750 9.961 1.00 88.56 94 SER A C 1
ATOM 686 O O . SER A 1 94 ? -3.023 -4.714 9.561 1.00 88.56 94 SER A O 1
ATOM 688 N N . PRO A 1 95 ? -2.847 -6.754 10.498 1.00 92.56 95 PRO A N 1
ATOM 689 C CA . PRO A 1 95 ? -1.395 -6.725 10.567 1.00 92.56 95 PRO A CA 1
ATOM 690 C C . PRO A 1 95 ? -0.796 -7.024 9.189 1.00 92.56 95 PRO A C 1
ATOM 692 O O . PRO A 1 95 ? -1.404 -7.705 8.364 1.00 92.56 95 PRO A O 1
ATOM 695 N N . CYS A 1 96 ? 0.422 -6.552 8.947 1.00 93.00 96 CYS A N 1
ATOM 696 C CA . CYS A 1 96 ? 1.158 -6.844 7.725 1.00 93.00 96 CYS A CA 1
ATOM 697 C C . CYS A 1 96 ? 2.292 -7.837 7.997 1.00 93.00 96 CYS A C 1
ATOM 699 O O . CYS A 1 96 ? 2.914 -7.824 9.061 1.00 93.00 96 CYS A O 1
ATOM 701 N N . ARG A 1 97 ? 2.610 -8.671 7.006 1.00 93.38 97 ARG A N 1
ATOM 702 C CA . ARG A 1 97 ? 3.784 -9.553 7.025 1.00 93.38 97 ARG A CA 1
ATOM 703 C C . ARG A 1 97 ? 4.628 -9.383 5.765 1.00 93.38 97 ARG A C 1
ATOM 705 O O . ARG A 1 97 ? 4.060 -9.092 4.710 1.00 93.38 97 ARG A O 1
ATOM 712 N N . PRO A 1 98 ? 5.952 -9.606 5.840 1.00 92.50 98 PRO A N 1
ATOM 713 C CA . PRO A 1 98 ? 6.803 -9.640 4.658 1.00 92.50 98 PRO A CA 1
ATOM 714 C C . PRO A 1 98 ? 6.291 -10.666 3.640 1.00 92.50 98 PRO A C 1
ATOM 716 O O . PRO A 1 98 ? 5.965 -11.805 3.992 1.00 92.50 98 PRO A O 1
ATOM 719 N N . ALA A 1 99 ? 6.196 -10.247 2.383 1.00 90.38 99 ALA A N 1
ATOM 720 C CA . ALA A 1 99 ? 5.721 -11.058 1.267 1.00 90.38 99 ALA A CA 1
ATOM 721 C C . ALA A 1 99 ? 6.263 -10.492 -0.049 1.00 90.38 99 ALA A C 1
ATOM 723 O O . ALA A 1 99 ? 5.518 -9.999 -0.901 1.00 90.38 99 ALA A O 1
ATOM 724 N N . SER A 1 100 ? 7.586 -10.539 -0.183 1.00 86.50 100 SER A N 1
ATOM 725 C CA . SER A 1 100 ? 8.270 -9.975 -1.335 1.00 86.50 100 SER A CA 1
ATOM 726 C C . SER A 1 100 ? 7.929 -10.727 -2.609 1.00 86.50 100 SER A C 1
ATOM 728 O O . SER A 1 100 ? 8.041 -11.950 -2.670 1.00 86.50 100 SER A O 1
ATOM 730 N N . ASP A 1 101 ? 7.521 -9.981 -3.623 1.00 83.31 101 ASP A N 1
ATOM 731 C CA . ASP A 1 101 ? 7.303 -10.501 -4.961 1.00 83.31 101 ASP A CA 1
ATOM 732 C C . ASP A 1 101 ? 7.578 -9.392 -5.961 1.00 83.31 101 ASP A C 1
ATOM 734 O O . ASP A 1 101 ? 7.167 -8.242 -5.780 1.00 83.31 101 ASP A O 1
ATOM 738 N N . ASN A 1 102 ? 8.307 -9.742 -7.008 1.00 73.12 102 ASN A N 1
ATOM 739 C CA . ASN A 1 102 ? 8.555 -8.822 -8.092 1.00 73.12 102 ASN A CA 1
ATOM 740 C C . ASN A 1 102 ? 7.532 -9.155 -9.155 1.00 73.12 102 ASN A C 1
ATOM 742 O O . ASN A 1 102 ? 7.685 -10.139 -9.880 1.00 73.12 102 ASN A O 1
ATOM 746 N N . ILE A 1 103 ? 6.552 -8.274 -9.323 1.00 71.00 103 ILE A N 1
ATOM 747 C CA . ILE A 1 103 ? 5.677 -8.288 -10.494 1.00 71.00 103 ILE A CA 1
ATOM 748 C C . ILE A 1 103 ? 6.491 -7.679 -11.662 1.00 71.00 103 ILE A C 1
ATOM 750 O O . ILE A 1 103 ? 6.103 -6.718 -12.325 1.00 71.00 103 ILE A O 1
ATOM 754 N N . ASN A 1 104 ? 7.699 -8.225 -11.863 1.00 50.62 104 ASN A N 1
ATOM 755 C CA . ASN A 1 104 ? 8.704 -7.812 -12.826 1.00 50.62 104 ASN A CA 1
ATOM 756 C C . ASN A 1 104 ? 8.255 -8.316 -14.191 1.00 50.62 104 ASN A C 1
ATOM 758 O O . ASN A 1 104 ? 8.462 -9.463 -14.576 1.00 50.62 104 ASN A O 1
ATOM 762 N N . GLY A 1 105 ? 7.572 -7.426 -14.890 1.00 53.75 105 GLY A N 1
ATOM 763 C CA . GLY A 1 105 ? 7.014 -7.649 -16.216 1.00 53.75 105 GLY A CA 1
ATOM 764 C C . GLY A 1 105 ? 6.094 -6.507 -16.625 1.00 53.75 105 GLY A C 1
ATOM 765 O O . GLY A 1 105 ? 5.955 -6.232 -17.812 1.00 53.75 105 GLY A O 1
ATOM 766 N N . TYR A 1 106 ? 5.525 -5.790 -15.649 1.00 58.59 106 TYR A N 1
ATOM 767 C CA . TYR A 1 106 ? 4.569 -4.720 -15.893 1.00 58.59 106 TYR A CA 1
ATOM 768 C C . TYR A 1 106 ? 4.891 -3.540 -14.950 1.00 58.59 106 TYR A C 1
ATOM 770 O O . TYR A 1 106 ? 4.762 -3.650 -13.738 1.00 58.59 106 TYR A O 1
ATOM 778 N N . CYS A 1 107 ? 5.383 -2.431 -15.514 1.00 75.00 107 CYS A N 1
ATOM 779 C CA . CYS A 1 107 ? 5.556 -1.097 -14.901 1.00 75.00 107 CYS A CA 1
ATOM 780 C C . CYS A 1 107 ? 6.353 -0.919 -13.581 1.00 75.00 107 CYS A C 1
ATOM 782 O O . CYS A 1 107 ? 6.179 0.102 -12.922 1.00 75.00 107 CYS A O 1
ATOM 784 N N . GLY A 1 108 ? 7.262 -1.832 -13.214 1.00 81.62 108 GLY A N 1
ATOM 785 C CA . GLY A 1 108 ? 8.219 -1.594 -12.115 1.00 81.62 108 GLY A CA 1
ATOM 786 C C . GLY A 1 108 ? 7.620 -1.701 -10.707 1.00 81.62 108 GLY A C 1
ATOM 787 O O . GLY A 1 108 ? 8.034 -0.980 -9.803 1.00 81.62 108 GLY A O 1
ATOM 788 N N . ILE A 1 109 ? 6.618 -2.563 -10.513 1.00 84.75 109 ILE A N 1
ATOM 789 C CA . ILE A 1 109 ? 5.969 -2.778 -9.212 1.00 84.75 109 ILE A CA 1
ATOM 790 C C . ILE A 1 109 ? 6.678 -3.891 -8.432 1.00 84.75 109 ILE A C 1
ATOM 792 O O . ILE A 1 109 ? 6.850 -5.011 -8.919 1.00 84.75 109 ILE A O 1
ATOM 796 N N . HIS A 1 110 ? 7.001 -3.600 -7.175 1.00 87.75 110 HIS A N 1
ATOM 797 C CA . HIS A 1 110 ? 7.612 -4.528 -6.232 1.00 87.75 110 HIS A CA 1
ATOM 798 C C . HIS A 1 110 ? 6.744 -4.623 -4.980 1.00 87.75 110 HIS A C 1
ATOM 800 O O . HIS A 1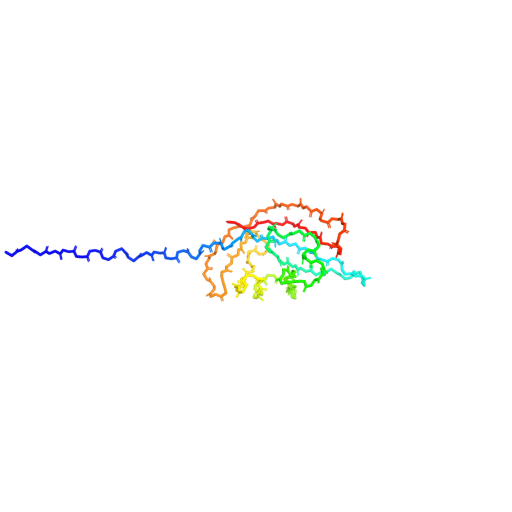 110 ? 6.579 -3.635 -4.261 1.00 87.75 110 HIS A O 1
ATOM 806 N N . ARG A 1 111 ? 6.193 -5.807 -4.702 1.00 90.25 111 ARG A N 1
ATOM 807 C CA . ARG A 1 111 ? 5.512 -6.092 -3.435 1.00 90.25 111 ARG A CA 1
ATOM 808 C C . ARG A 1 111 ? 6.555 -6.343 -2.361 1.00 90.25 111 ARG A C 1
ATOM 810 O O . ARG A 1 111 ? 7.524 -7.060 -2.595 1.00 90.25 111 ARG A O 1
ATOM 817 N N . GLU A 1 112 ? 6.328 -5.801 -1.174 1.00 90.75 112 GLU A N 1
ATOM 818 C CA . GLU A 1 112 ? 7.196 -6.001 -0.011 1.00 90.75 112 GLU A CA 1
ATOM 819 C C . GLU A 1 112 ? 6.435 -6.666 1.142 1.00 90.75 112 GLU A C 1
ATOM 821 O O . GLU A 1 112 ? 6.979 -7.542 1.818 1.00 90.75 112 GLU A O 1
ATOM 826 N N . TYR A 1 113 ? 5.158 -6.316 1.323 1.00 92.06 113 TYR A N 1
ATOM 827 C CA . TYR A 1 113 ? 4.300 -6.820 2.392 1.00 92.06 113 TYR A CA 1
ATOM 828 C C . TYR A 1 113 ? 2.894 -7.148 1.888 1.00 92.06 113 TYR A C 1
ATOM 830 O O . TYR A 1 113 ? 2.432 -6.604 0.884 1.00 92.06 113 TYR A O 1
ATOM 838 N N . ILE A 1 114 ? 2.196 -7.996 2.643 1.00 93.00 114 ILE A N 1
ATOM 839 C CA . ILE A 1 114 ? 0.745 -8.181 2.544 1.00 93.00 114 ILE A CA 1
ATOM 840 C C . ILE A 1 114 ? 0.093 -8.007 3.914 1.00 93.00 114 ILE A C 1
ATOM 842 O O . ILE A 1 114 ? 0.679 -8.407 4.923 1.00 93.00 114 ILE A O 1
ATOM 846 N N . CYS A 1 115 ? -1.118 -7.461 3.941 1.00 91.56 115 CYS A N 1
ATOM 847 C CA . CYS A 1 115 ? -1.917 -7.234 5.143 1.00 91.56 115 CYS A CA 1
ATOM 848 C C . CYS A 1 115 ? -3.301 -7.892 4.971 1.00 91.56 115 CYS A C 1
ATOM 850 O O . CYS A 1 115 ? -3.938 -7.697 3.930 1.00 91.56 115 CYS A O 1
ATOM 852 N N . TYR A 1 116 ? -3.726 -8.718 5.936 1.00 85.81 116 TYR A N 1
ATOM 853 C CA . TYR A 1 116 ? -4.927 -9.573 5.856 1.00 85.81 116 TYR A CA 1
ATOM 854 C C . TYR A 1 116 ? -5.622 -9.781 7.201 1.00 85.81 116 TYR A C 1
ATOM 856 O O . TYR A 1 116 ? -4.962 -9.610 8.250 1.00 85.81 116 TYR A O 1
#